Protein AF-F8FPX4-F1 (afdb_monomer)

Foldseek 3Di:
DLVVVLVVLVVVLVCLVVVPPDDPVCNVVSNVVSVVVNVVSCVVPVVVCVDPPCPVVVVVVVVVVVVVVVVVCCVPPNPPD

Sequence (81 aa):
MSYLISIILTMIAFAVVLYGGLDRSFIIFFIVGIGVVQVIFQLAYWMHMKDRGHMFPIVGLAFGTFVALSAVAAAVYWVWW

Nearest PDB structures (foldseek):
  7xmd-assembly1_D  TM=8.972E-01  e=9.562E-02  Escherichia coli
  6dma-assembly1_B  TM=8.860E-01  e=7.124E+00  synthetic construct

Radius of gyration: 16.47 Å; Cα contacts (8 Å, |Δi|>4): 25; chains: 1; bounding box: 33×37×36 Å

Mean predicted aligned error: 4.25 Å

Organism: Paenibacillus mucilaginosus (strain KNP414) (NCBI:txid1036673)

Structure (mmCIF, N/CA/C/O backbone):
data_AF-F8FPX4-F1
#
_entry.id   AF-F8FPX4-F1
#
loop_
_atom_site.group_PDB
_atom_site.id
_atom_site.type_symbol
_atom_site.label_atom_id
_atom_site.label_alt_id
_atom_site.label_comp_id
_atom_site.label_asym_id
_atom_site.label_entity_id
_atom_site.label_seq_id
_atom_site.pdbx_PDB_ins_code
_atom_site.Cartn_x
_atom_site.Cartn_y
_atom_site.Cartn_z
_atom_site.occupancy
_at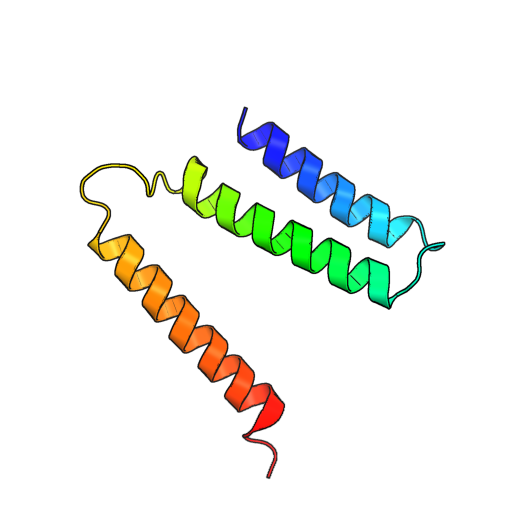om_site.B_iso_or_equiv
_atom_site.auth_seq_id
_atom_site.auth_comp_id
_atom_site.auth_asym_id
_atom_site.auth_atom_id
_atom_site.pdbx_PDB_model_num
ATOM 1 N N . MET A 1 1 ? 13.655 14.748 -3.316 1.00 77.25 1 MET A N 1
ATOM 2 C CA . MET A 1 1 ? 12.284 15.317 -3.269 1.00 77.25 1 MET A CA 1
ATOM 3 C C . MET A 1 1 ? 11.229 14.252 -2.990 1.00 77.25 1 MET A C 1
ATOM 5 O O . MET A 1 1 ? 10.396 14.494 -2.130 1.00 77.25 1 MET A O 1
ATOM 9 N N . SER A 1 2 ? 11.284 13.076 -3.629 1.00 80.81 2 SER A N 1
ATOM 10 C CA . SER A 1 2 ? 10.370 11.944 -3.368 1.00 80.81 2 SER A CA 1
ATOM 11 C C . SER A 1 2 ? 10.224 11.590 -1.881 1.00 80.81 2 SER A C 1
ATOM 13 O O . SER A 1 2 ? 9.107 11.471 -1.394 1.00 80.81 2 SER A O 1
ATOM 15 N N . TYR A 1 3 ? 11.334 11.527 -1.140 1.00 88.31 3 TYR A N 1
ATOM 16 C CA . TYR A 1 3 ? 11.335 11.265 0.307 1.00 88.31 3 TYR A CA 1
ATOM 17 C C . TYR A 1 3 ? 10.494 12.256 1.127 1.00 88.31 3 TYR A C 1
ATOM 19 O O . TYR A 1 3 ? 9.725 11.852 1.995 1.00 88.31 3 TYR A O 1
ATOM 27 N N . LEU A 1 4 ? 10.594 13.552 0.817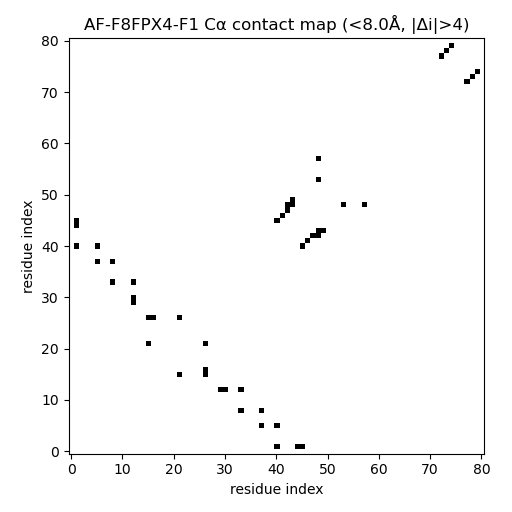 1.00 93.25 4 LEU A N 1
ATOM 28 C CA . LEU A 1 4 ? 9.842 14.592 1.519 1.00 93.25 4 LEU A CA 1
ATOM 29 C C . LEU A 1 4 ? 8.335 14.456 1.263 1.00 93.25 4 LEU A C 1
ATOM 31 O O . LEU A 1 4 ? 7.542 14.602 2.187 1.00 93.25 4 LEU A O 1
ATOM 35 N N . ILE A 1 5 ? 7.946 14.124 0.027 1.00 91.75 5 ILE A N 1
ATOM 36 C CA . ILE A 1 5 ? 6.540 13.915 -0.349 1.00 91.75 5 ILE A CA 1
ATOM 37 C C . ILE A 1 5 ? 5.953 12.734 0.429 1.00 91.75 5 ILE A C 1
ATOM 39 O O . ILE A 1 5 ? 4.893 12.875 1.036 1.00 91.75 5 ILE A O 1
ATOM 43 N N . SER A 1 6 ? 6.661 11.601 0.476 1.00 93.00 6 SER A N 1
ATOM 44 C CA . SER A 1 6 ? 6.212 10.422 1.224 1.00 93.00 6 SER A CA 1
ATOM 45 C C . SER A 1 6 ? 6.040 10.715 2.715 1.00 93.00 6 SER A C 1
ATOM 47 O O . SER A 1 6 ? 5.041 10.300 3.296 1.00 93.00 6 SER A O 1
ATOM 49 N N . ILE A 1 7 ? 6.958 11.469 3.330 1.00 95.50 7 ILE A N 1
ATOM 50 C CA . ILE A 1 7 ? 6.832 11.867 4.740 1.00 95.50 7 ILE A CA 1
ATOM 51 C C . ILE A 1 7 ? 5.624 12.770 4.963 1.00 95.50 7 ILE A C 1
ATOM 53 O O . ILE A 1 7 ? 4.835 12.501 5.865 1.00 95.50 7 ILE A O 1
ATOM 57 N N . ILE A 1 8 ? 5.452 13.811 4.146 1.00 96.31 8 ILE A N 1
ATOM 58 C CA . ILE A 1 8 ? 4.345 14.762 4.304 1.00 96.31 8 ILE A CA 1
ATOM 59 C C . ILE A 1 8 ? 3.000 14.042 4.180 1.00 96.31 8 ILE A C 1
ATOM 61 O O . ILE A 1 8 ? 2.127 14.224 5.025 1.00 96.31 8 ILE A O 1
ATOM 65 N N . LEU A 1 9 ? 2.842 13.183 3.171 1.00 94.81 9 LEU A N 1
ATOM 66 C CA . LEU A 1 9 ? 1.620 12.403 2.976 1.00 94.81 9 LEU A CA 1
ATOM 67 C C . LEU A 1 9 ? 1.318 11.499 4.184 1.00 94.81 9 LEU A C 1
ATOM 69 O O . LEU A 1 9 ? 0.171 11.418 4.622 1.00 94.81 9 LEU A O 1
ATOM 73 N N . THR A 1 10 ? 2.339 10.868 4.767 1.00 96.81 10 THR A N 1
ATOM 74 C CA . THR A 1 10 ? 2.187 10.049 5.981 1.00 96.81 10 THR A CA 1
ATOM 75 C C . THR A 1 10 ? 1.821 10.895 7.201 1.00 96.81 10 THR A C 1
ATOM 77 O O . THR A 1 10 ? 0.936 10.520 7.969 1.00 96.81 10 THR A O 1
ATOM 80 N N . MET A 1 11 ? 2.446 12.063 7.371 1.00 97.56 11 MET A N 1
ATOM 81 C CA . MET A 1 11 ? 2.115 12.987 8.460 1.00 97.56 11 MET A CA 1
ATOM 82 C C . MET A 1 11 ? 0.668 13.480 8.366 1.00 97.56 11 MET A C 1
ATOM 84 O O . MET A 1 11 ? -0.014 13.546 9.385 1.00 97.56 11 MET A O 1
ATOM 88 N N . ILE A 1 12 ? 0.178 13.773 7.157 1.00 96.38 12 ILE A N 1
ATOM 89 C CA . ILE A 1 12 ? -1.217 14.176 6.927 1.00 96.38 12 ILE A CA 1
ATOM 90 C C . ILE A 1 12 ? -2.179 13.040 7.292 1.00 96.38 12 ILE A C 1
ATOM 92 O O . ILE A 1 12 ? -3.184 13.290 7.958 1.00 96.38 12 ILE A O 1
ATOM 96 N N . ALA A 1 13 ? -1.870 11.793 6.918 1.00 96.69 13 ALA A N 1
ATOM 97 C CA . ALA A 1 13 ? -2.691 10.644 7.296 1.00 96.69 13 ALA A CA 1
ATOM 98 C C . ALA A 1 13 ? -2.808 10.502 8.824 1.00 96.69 13 ALA A C 1
ATOM 100 O O . ALA A 1 13 ? -3.915 10.342 9.339 1.00 96.69 13 ALA A O 1
ATOM 101 N N . PHE A 1 14 ? -1.699 10.634 9.562 1.00 97.12 14 PHE A N 1
ATOM 102 C CA . PHE A 1 14 ? -1.738 10.603 11.026 1.00 97.12 14 PHE A CA 1
ATOM 103 C C . PHE A 1 14 ? -2.486 11.796 11.624 1.00 97.12 14 PHE A C 1
ATOM 105 O O . PHE A 1 14 ? -3.294 11.608 12.532 1.00 97.12 14 PHE A O 1
ATOM 112 N N . ALA A 1 15 ? -2.274 13.006 11.105 1.00 96.94 15 ALA A N 1
ATOM 113 C CA . ALA A 1 15 ? -2.958 14.203 11.586 1.00 96.94 15 ALA A CA 1
ATOM 114 C C . ALA A 1 15 ? -4.488 14.085 11.466 1.00 96.94 15 ALA A C 1
ATOM 116 O O . ALA A 1 15 ? -5.203 14.435 12.404 1.00 96.94 15 ALA A O 1
ATOM 117 N N . VAL A 1 16 ? -4.992 13.534 10.354 1.00 96.06 16 VAL A N 1
ATOM 118 C CA . VAL A 1 16 ? -6.43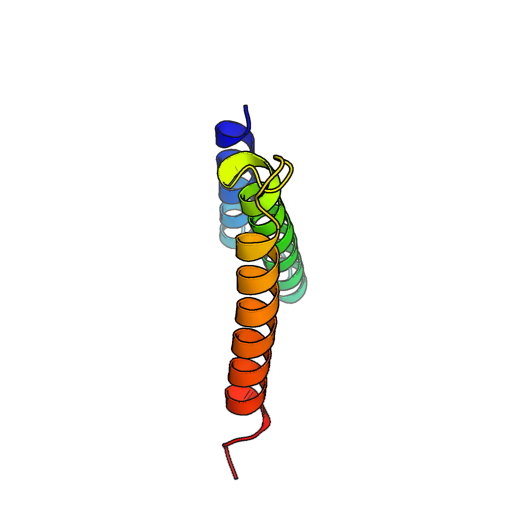6 13.326 10.141 1.00 96.06 16 VAL A CA 1
ATOM 119 C C . VAL A 1 16 ? -7.029 12.331 11.136 1.00 96.06 16 VAL A C 1
ATOM 121 O O . VAL A 1 16 ? -8.122 12.564 11.646 1.00 96.06 16 VAL A O 1
ATOM 124 N N . VAL A 1 17 ? -6.308 11.255 11.457 1.00 95.31 17 VAL A N 1
ATOM 125 C CA . VAL A 1 17 ? -6.761 10.273 12.455 1.00 95.31 17 VAL A CA 1
ATOM 126 C C . VAL A 1 17 ? -6.732 10.862 13.871 1.00 95.31 17 VAL A C 1
ATOM 128 O O . VAL A 1 17 ? -7.632 10.592 14.662 1.00 95.31 17 VAL A O 1
ATOM 131 N N . LEU A 1 18 ? -5.735 11.695 14.190 1.00 96.38 18 LEU A N 1
ATOM 132 C CA . LEU A 1 18 ? -5.570 12.304 15.516 1.00 96.38 18 LEU A CA 1
ATOM 133 C C . LEU A 1 18 ? -6.533 13.467 15.796 1.00 96.38 18 LEU A C 1
ATOM 135 O O . LEU A 1 18 ? -6.816 13.739 16.959 1.00 96.38 18 LEU A O 1
ATOM 139 N N . TYR A 1 19 ? -7.039 14.153 14.766 1.00 94.31 19 TYR A N 1
ATOM 140 C CA . TYR A 1 19 ? -7.911 15.321 14.934 1.00 94.31 19 TYR A CA 1
ATOM 141 C C . TYR A 1 19 ? -9.215 15.008 15.692 1.00 94.31 19 TYR A C 1
ATOM 143 O O . TYR A 1 19 ? -9.739 15.868 16.394 1.00 94.31 19 TYR A O 1
ATOM 151 N N . GLY A 1 20 ? -9.754 13.791 15.557 1.00 88.81 20 GLY A N 1
ATOM 152 C CA . GLY A 1 20 ? -10.909 13.304 16.327 1.00 88.81 20 GLY A CA 1
ATOM 153 C C . GLY A 1 20 ? -12.271 13.947 16.011 1.00 88.81 20 GLY A C 1
ATOM 154 O O . GLY A 1 20 ? -13.294 13.381 16.377 1.00 88.81 20 GLY A O 1
ATOM 155 N N . GLY A 1 21 ? -12.313 15.087 15.314 1.00 93.25 21 GLY A N 1
ATOM 156 C CA . GLY A 1 21 ? -13.548 15.800 14.951 1.00 93.25 21 GLY A CA 1
ATOM 157 C C . GLY A 1 21 ? -14.116 15.487 13.560 1.00 93.25 21 GLY A C 1
ATOM 158 O O . GLY A 1 21 ? -15.019 16.185 13.109 1.00 93.25 21 GLY A O 1
ATOM 159 N N . LEU A 1 22 ? -13.573 14.495 12.850 1.00 94.19 22 LEU A N 1
ATOM 160 C CA . LEU A 1 22 ? -14.019 14.112 11.505 1.00 94.19 22 LEU A CA 1
ATOM 161 C C . LEU A 1 22 ? -14.872 12.841 11.547 1.00 94.19 22 LEU A C 1
ATOM 163 O O . LEU A 1 22 ? -14.663 11.972 12.392 1.00 94.19 22 LEU A O 1
ATOM 167 N N . ASP A 1 23 ? -15.805 12.718 10.600 1.00 96.25 23 ASP A N 1
ATOM 168 C CA . ASP A 1 23 ? -16.616 11.508 10.459 1.00 96.25 23 ASP A CA 1
ATOM 169 C C . ASP A 1 23 ? -15.741 10.274 10.184 1.00 96.25 23 ASP A C 1
ATOM 171 O O . ASP A 1 23 ? -14.781 10.320 9.406 1.00 96.25 23 ASP A O 1
ATOM 175 N N . ARG A 1 24 ? -16.100 9.138 10.790 1.00 95.25 24 ARG A N 1
ATOM 176 C CA . ARG A 1 24 ? -15.331 7.892 10.672 1.00 95.25 24 ARG A CA 1
ATOM 177 C C . ARG A 1 24 ? -15.234 7.408 9.226 1.00 95.25 24 ARG A C 1
ATOM 179 O O . ARG A 1 24 ? -14.181 6.917 8.822 1.00 95.25 24 ARG A O 1
ATOM 186 N N . SER A 1 25 ? -16.307 7.540 8.452 1.00 96.31 25 SER A N 1
ATOM 187 C CA . SER A 1 25 ? -16.332 7.114 7.051 1.00 96.31 25 SER A CA 1
ATOM 188 C C . SER A 1 25 ? -15.402 7.992 6.225 1.00 96.31 25 SER A C 1
ATOM 190 O O . SER A 1 25 ? -14.602 7.468 5.451 1.00 96.31 25 SER A O 1
ATOM 192 N N . PHE A 1 26 ? -15.433 9.312 6.453 1.00 96.31 26 PHE A N 1
ATOM 193 C CA . PHE A 1 26 ? -14.491 10.242 5.829 1.00 96.31 26 PHE A CA 1
ATOM 194 C C . PHE A 1 26 ? -13.040 9.859 6.134 1.00 96.31 26 PHE A C 1
ATOM 196 O O . PHE A 1 26 ? -12.242 9.745 5.205 1.00 96.31 26 PHE A O 1
ATOM 203 N N . ILE A 1 27 ? -12.706 9.604 7.406 1.00 97.38 27 ILE A N 1
ATOM 204 C CA . ILE A 1 27 ? -11.347 9.213 7.810 1.00 97.38 27 ILE A CA 1
ATOM 205 C C . ILE A 1 27 ? -10.907 7.956 7.055 1.00 97.38 27 ILE A C 1
ATOM 207 O O . ILE A 1 27 ? -9.822 7.952 6.481 1.00 97.38 27 ILE A O 1
ATOM 211 N N . ILE A 1 28 ? -11.746 6.914 7.011 1.00 96.94 28 ILE A N 1
ATOM 212 C CA . ILE A 1 28 ? -11.423 5.650 6.330 1.00 96.94 28 ILE A CA 1
ATOM 213 C C . ILE A 1 28 ? -11.173 5.881 4.835 1.00 96.94 28 ILE A C 1
ATOM 215 O O . ILE A 1 28 ? -10.129 5.471 4.326 1.00 96.94 28 ILE A O 1
ATOM 219 N N . PHE A 1 29 ? -12.080 6.563 4.129 1.00 97.44 29 PHE A N 1
ATOM 220 C CA . PHE A 1 29 ? -11.894 6.841 2.702 1.00 97.44 29 PHE A CA 1
ATOM 221 C C . PHE A 1 29 ? -10.645 7.686 2.440 1.00 97.44 29 PHE A C 1
ATOM 223 O O . PHE A 1 29 ? -9.898 7.410 1.500 1.00 97.44 29 PHE A O 1
ATOM 230 N N . PHE A 1 30 ? -10.386 8.677 3.291 1.00 96.88 30 PHE A N 1
ATOM 231 C CA . PHE A 1 30 ? -9.241 9.565 3.160 1.00 96.88 30 PHE A CA 1
ATOM 232 C C . PHE A 1 30 ? -7.908 8.828 3.344 1.00 96.88 30 PHE A C 1
ATOM 234 O O . PHE A 1 30 ? -7.034 8.926 2.480 1.00 96.88 30 PHE A O 1
ATOM 241 N N . ILE A 1 31 ? -7.745 8.051 4.423 1.00 97.19 31 ILE A N 1
ATOM 242 C CA . ILE A 1 31 ? -6.484 7.335 4.681 1.00 97.19 31 ILE A CA 1
ATOM 243 C C . ILE A 1 31 ? -6.246 6.209 3.671 1.00 97.19 31 ILE A C 1
ATOM 245 O O . ILE A 1 31 ? -5.103 5.992 3.275 1.00 97.19 31 ILE A O 1
ATOM 249 N N . VAL A 1 32 ? -7.302 5.529 3.204 1.00 96.81 32 VAL A N 1
ATOM 250 C CA . VAL A 1 32 ? -7.187 4.519 2.140 1.00 96.81 32 VAL A CA 1
ATOM 251 C C . VAL A 1 32 ? -6.781 5.187 0.827 1.00 96.81 32 VAL A C 1
ATOM 253 O O . VAL A 1 32 ? -5.866 4.706 0.161 1.00 96.81 32 VAL A O 1
ATOM 256 N N . GLY A 1 33 ? -7.384 6.330 0.485 1.00 97.31 33 GLY A N 1
ATOM 257 C CA . GLY A 1 33 ? -7.004 7.124 -0.684 1.00 97.31 33 GLY A CA 1
ATOM 258 C C . GLY A 1 33 ? -5.539 7.572 -0.643 1.00 97.31 33 GLY A C 1
ATOM 259 O O . GLY A 1 33 ? -4.804 7.352 -1.607 1.00 97.31 33 GLY A O 1
ATOM 260 N N . ILE A 1 34 ? -5.077 8.120 0.489 1.00 97.19 34 ILE A N 1
ATOM 261 C CA . ILE A 1 34 ? -3.655 8.455 0.684 1.00 97.19 34 ILE A CA 1
ATOM 262 C C . ILE A 1 34 ? -2.775 7.205 0.587 1.00 97.19 34 ILE A C 1
ATOM 264 O O . ILE A 1 34 ? -1.716 7.262 -0.034 1.00 97.19 34 ILE A O 1
ATOM 268 N N . GLY A 1 35 ? -3.203 6.073 1.148 1.00 96.88 35 GLY A N 1
ATOM 269 C CA . GLY A 1 35 ? -2.486 4.801 1.055 1.00 96.88 35 GLY A CA 1
ATOM 270 C C . GLY A 1 35 ? -2.270 4.349 -0.391 1.00 96.88 35 GLY A C 1
ATOM 271 O O . GLY A 1 35 ? -1.161 3.961 -0.754 1.00 96.88 35 GLY A O 1
ATOM 272 N N . VAL A 1 36 ? -3.284 4.479 -1.251 1.00 96.25 36 VAL A N 1
ATOM 273 C CA . VAL A 1 36 ? -3.154 4.183 -2.688 1.00 96.25 36 VAL A CA 1
ATOM 274 C C . VAL A 1 36 ? -2.147 5.121 -3.355 1.00 96.25 36 VAL A C 1
ATOM 276 O O . VAL A 1 36 ? -1.267 4.657 -4.082 1.00 96.25 36 VAL A O 1
ATOM 279 N N . VAL A 1 37 ? -2.216 6.428 -3.075 1.00 95.75 37 VAL A N 1
ATOM 280 C CA . VAL A 1 37 ? -1.243 7.404 -3.598 1.00 95.75 37 VAL A CA 1
ATOM 281 C C . VAL A 1 37 ? 0.179 7.061 -3.145 1.00 95.75 37 VAL A C 1
ATOM 283 O O . VAL A 1 37 ? 1.102 7.123 -3.956 1.00 95.75 37 VAL A O 1
ATOM 286 N N . GLN A 1 38 ? 0.361 6.642 -1.891 1.00 96.50 38 GLN A N 1
ATOM 287 C CA . GLN A 1 38 ? 1.656 6.216 -1.354 1.00 96.50 38 GLN A CA 1
ATOM 288 C C . GLN A 1 38 ? 2.201 4.981 -2.072 1.00 96.50 38 GLN A C 1
ATOM 290 O O . GLN A 1 38 ? 3.367 4.978 -2.462 1.00 96.50 38 GLN A O 1
ATOM 295 N N . VAL A 1 39 ? 1.369 3.961 -2.307 1.00 94.50 39 VAL A N 1
ATOM 296 C CA . VAL A 1 39 ? 1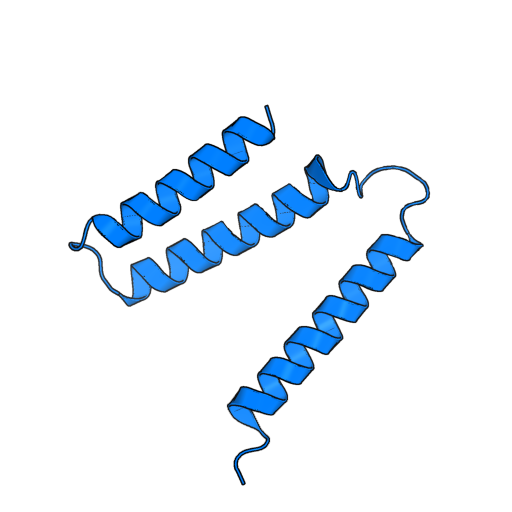.772 2.773 -3.076 1.00 94.50 39 VAL A CA 1
ATOM 297 C C . VAL A 1 39 ? 2.217 3.178 -4.480 1.00 94.50 39 VAL A C 1
ATOM 299 O O . VAL A 1 39 ? 3.288 2.770 -4.919 1.00 94.50 39 VAL A O 1
ATOM 302 N N . ILE A 1 40 ? 1.468 4.044 -5.168 1.00 92.31 40 ILE A N 1
ATOM 303 C CA . ILE A 1 40 ? 1.864 4.532 -6.498 1.00 92.31 40 ILE A CA 1
ATOM 304 C C . ILE A 1 40 ? 3.200 5.281 -6.429 1.00 92.31 40 ILE A C 1
ATOM 306 O O . ILE A 1 40 ? 4.073 5.039 -7.260 1.00 92.31 40 ILE A O 1
ATOM 310 N N . PHE A 1 41 ? 3.397 6.152 -5.436 1.00 92.88 41 PHE A N 1
ATOM 311 C CA . PHE A 1 41 ? 4.655 6.883 -5.258 1.00 92.88 41 PHE A CA 1
ATOM 312 C C . PHE A 1 41 ? 5.839 5.942 -5.004 1.00 92.88 41 PHE A C 1
ATOM 314 O O . PH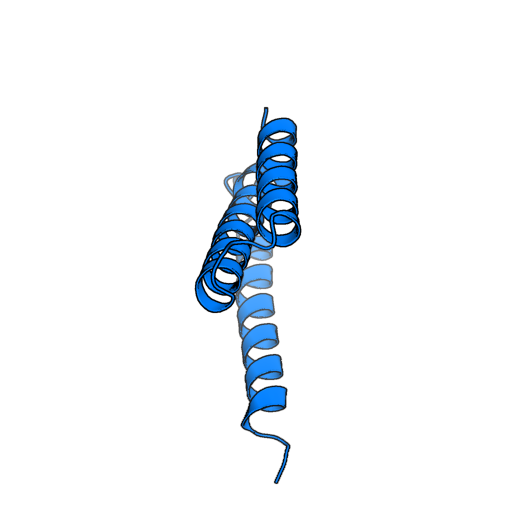E A 1 41 ? 6.923 6.144 -5.558 1.00 92.88 41 PHE A O 1
ATOM 321 N N . GLN A 1 42 ? 5.621 4.893 -4.210 1.00 93.19 42 GLN A N 1
ATOM 322 C CA . GLN A 1 42 ? 6.603 3.849 -3.941 1.00 93.19 42 GLN A CA 1
ATOM 323 C C . GLN A 1 42 ? 7.012 3.134 -5.232 1.00 93.19 42 GLN A C 1
ATOM 325 O O . GLN A 1 42 ? 8.197 3.029 -5.550 1.00 93.19 42 GLN A O 1
ATOM 330 N N . LEU A 1 43 ? 6.035 2.699 -6.020 1.00 91.88 43 LEU A N 1
ATOM 331 C CA . LEU A 1 43 ? 6.278 1.987 -7.271 1.00 91.88 43 LEU A CA 1
ATOM 332 C C . LEU A 1 43 ? 6.930 2.889 -8.337 1.00 91.88 43 LEU A C 1
ATOM 334 O O . LEU A 1 43 ? 7.885 2.488 -9.003 1.00 91.88 43 LEU A O 1
ATOM 338 N N . ALA A 1 44 ? 6.460 4.131 -8.473 1.00 88.19 44 ALA A N 1
ATOM 339 C CA . ALA A 1 44 ? 6.909 5.054 -9.513 1.00 88.19 44 ALA A CA 1
ATOM 340 C C . ALA A 1 44 ? 8.299 5.654 -9.247 1.00 88.19 44 ALA A C 1
ATOM 342 O O . ALA A 1 44 ? 9.096 5.763 -10.179 1.00 88.19 44 ALA A O 1
ATOM 343 N N . TYR A 1 45 ? 8.591 6.056 -8.003 1.00 89.12 45 TYR A N 1
ATOM 344 C CA . TYR A 1 45 ? 9.808 6.809 -7.677 1.00 89.12 45 TYR A CA 1
ATOM 345 C C . TYR A 1 45 ? 10.852 6.005 -6.910 1.00 89.12 45 TYR A 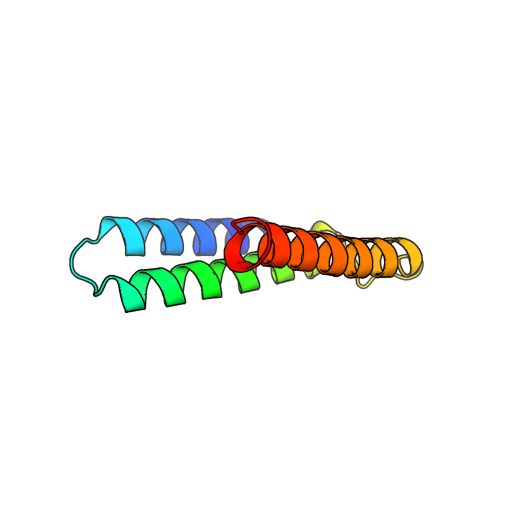C 1
ATOM 347 O O . TYR A 1 45 ? 12.039 6.225 -7.121 1.00 89.12 45 TYR A O 1
ATOM 355 N N . TRP A 1 46 ? 10.450 5.094 -6.022 1.00 88.31 46 TRP A N 1
ATOM 356 C CA . TRP A 1 46 ? 11.414 4.326 -5.227 1.00 88.31 46 TRP A CA 1
ATOM 357 C C . TRP A 1 46 ? 11.863 3.062 -5.947 1.00 88.31 46 TRP A C 1
ATOM 359 O O . TRP A 1 46 ? 13.051 2.744 -5.968 1.00 88.31 46 TRP A O 1
ATOM 369 N N . MET A 1 47 ? 10.927 2.366 -6.590 1.00 90.31 47 MET A N 1
ATOM 370 C CA . MET A 1 47 ? 11.227 1.143 -7.335 1.00 90.31 47 MET A CA 1
ATOM 371 C C . MET A 1 47 ? 11.673 1.395 -8.775 1.00 90.31 47 MET A C 1
ATOM 373 O O . MET A 1 47 ? 11.960 0.435 -9.481 1.00 90.31 47 MET A O 1
ATOM 377 N N . HIS A 1 48 ? 11.731 2.659 -9.209 1.00 86.81 48 HIS A N 1
ATOM 378 C CA . HIS A 1 48 ? 12.187 3.051 -10.545 1.00 86.81 48 HIS A CA 1
ATOM 379 C C . HIS A 1 48 ? 11.528 2.230 -11.674 1.00 86.81 48 HIS A C 1
ATOM 381 O O . HIS A 1 48 ? 12.125 1.981 -12.718 1.00 86.81 48 HIS A O 1
ATOM 387 N N . MET A 1 49 ? 10.259 1.824 -11.499 1.00 83.06 49 MET A N 1
ATOM 388 C CA . MET A 1 49 ? 9.565 0.903 -12.418 1.00 83.06 49 MET A CA 1
ATOM 389 C C . MET A 1 49 ? 9.429 1.434 -13.852 1.00 83.06 49 MET A C 1
ATOM 391 O O . MET A 1 49 ? 9.110 0.677 -14.762 1.00 83.06 49 MET A O 1
ATOM 395 N N . LYS A 1 50 ? 9.663 2.730 -14.072 1.00 75.06 50 LYS A N 1
ATOM 396 C CA . LYS A 1 50 ? 9.655 3.350 -15.401 1.00 75.06 50 LYS A CA 1
ATOM 397 C C . LYS A 1 50 ? 10.891 2.988 -16.239 1.00 75.06 50 LYS A C 1
ATOM 399 O O . LYS A 1 50 ? 10.877 3.174 -17.456 1.00 75.06 50 LYS A O 1
ATOM 404 N N . ASP A 1 51 ? 11.956 2.498 -15.612 1.00 83.88 51 ASP A N 1
ATOM 405 C CA . ASP A 1 51 ? 13.219 2.238 -16.292 1.00 83.88 51 ASP A CA 1
ATOM 406 C C . ASP A 1 51 ? 13.147 0.969 -17.157 1.00 83.88 51 ASP A C 1
ATOM 408 O O . ASP A 1 51 ? 12.420 0.010 -16.875 1.00 83.88 51 ASP A O 1
ATOM 412 N N . ARG A 1 52 ? 13.914 0.943 -18.250 1.00 76.81 52 ARG A N 1
ATOM 413 C CA . ARG A 1 52 ? 13.906 -0.171 -19.215 1.00 76.81 52 ARG A CA 1
ATOM 414 C C . ARG A 1 52 ? 14.434 -1.449 -18.551 1.00 76.81 52 ARG A C 1
ATOM 416 O O . ARG A 1 52 ? 15.413 -1.405 -17.821 1.00 76.81 52 ARG A O 1
ATOM 423 N N . GLY A 1 53 ? 13.800 -2.589 -18.836 1.00 84.81 53 GLY A N 1
ATOM 424 C CA . GLY A 1 53 ? 14.187 -3.898 -18.281 1.00 84.81 53 GLY A CA 1
ATOM 425 C C . GLY A 1 53 ? 13.378 -4.358 -17.062 1.00 84.81 53 GLY A C 1
ATOM 426 O O . GLY A 1 53 ? 13.480 -5.517 -16.678 1.00 84.81 53 GLY A O 1
ATOM 427 N N . HIS A 1 54 ? 12.494 -3.519 -16.513 1.00 85.75 54 HIS A N 1
ATOM 428 C CA . HIS A 1 54 ? 11.689 -3.862 -15.331 1.00 85.75 54 HIS A CA 1
ATOM 429 C C . HIS A 1 54 ? 10.377 -4.601 -15.639 1.00 85.75 54 HIS A C 1
ATOM 431 O O . HIS A 1 54 ? 9.573 -4.822 -14.738 1.00 85.75 54 HIS A O 1
ATOM 437 N N . MET A 1 55 ? 10.155 -5.040 -16.883 1.00 87.00 55 MET A N 1
ATOM 438 C CA . MET A 1 55 ? 8.909 -5.715 -17.280 1.00 87.00 55 MET A CA 1
ATOM 439 C C . MET A 1 55 ? 8.609 -6.961 -16.444 1.00 87.00 55 MET A C 1
ATOM 441 O O . MET A 1 55 ? 7.478 -7.143 -16.007 1.00 87.00 55 MET A O 1
ATOM 445 N N . PHE A 1 56 ? 9.613 -7.801 -16.182 1.00 90.88 56 PHE A N 1
ATOM 446 C CA . PHE A 1 56 ? 9.413 -9.019 -15.398 1.00 90.88 56 PHE A CA 1
ATOM 447 C C . PHE A 1 56 ? 9.049 -8.723 -13.924 1.00 90.88 56 PHE A C 1
ATOM 449 O O . PHE A 1 56 ? 8.028 -9.236 -13.464 1.00 90.88 56 PHE A O 1
ATOM 456 N N . PRO A 1 57 ? 9.768 -7.834 -13.201 1.00 91.50 57 PRO A N 1
ATOM 457 C CA . PRO A 1 57 ? 9.341 -7.352 -11.884 1.00 91.50 57 PRO A CA 1
ATOM 458 C C . PRO A 1 57 ? 7.932 -6.749 -11.849 1.00 91.50 57 PRO A C 1
ATOM 460 O O . PRO A 1 57 ? 7.171 -7.042 -10.931 1.00 91.50 57 PRO A O 1
ATOM 463 N N . ILE A 1 58 ? 7.563 -5.932 -12.843 1.00 91.31 58 ILE A N 1
ATOM 464 C CA . ILE A 1 58 ? 6.241 -5.288 -12.909 1.00 91.31 58 ILE A CA 1
ATOM 465 C C . ILE A 1 58 ? 5.137 -6.340 -13.031 1.00 91.31 58 ILE A C 1
ATOM 467 O O . ILE A 1 58 ? 4.147 -6.284 -12.302 1.00 91.31 58 ILE A O 1
ATOM 471 N N . VAL A 1 59 ? 5.315 -7.315 -13.928 1.00 93.75 59 VAL A N 1
ATOM 472 C CA . VAL A 1 59 ? 4.355 -8.410 -14.119 1.00 93.75 59 VAL A CA 1
ATOM 473 C C . VAL A 1 59 ? 4.247 -9.258 -12.852 1.00 93.75 59 VAL A C 1
ATOM 475 O O . VAL A 1 59 ? 3.137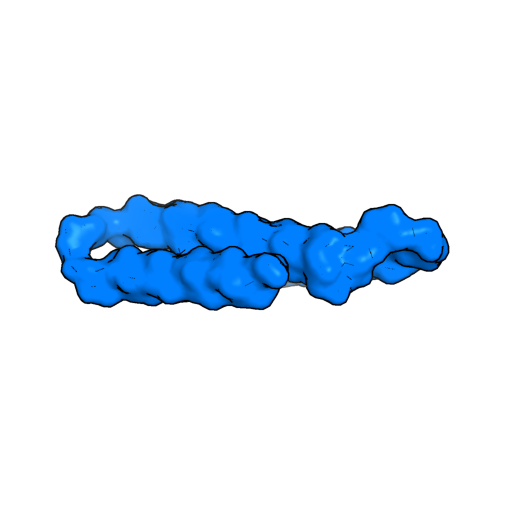 -9.565 -12.423 1.00 93.75 59 VAL A O 1
ATOM 478 N N . GLY A 1 60 ? 5.376 -9.582 -12.216 1.00 95.00 60 GLY A N 1
ATOM 479 C CA . GLY A 1 60 ? 5.395 -10.316 -10.950 1.00 95.00 60 GLY A CA 1
ATOM 480 C C . GLY A 1 60 ? 4.669 -9.575 -9.826 1.00 95.00 60 GLY A C 1
ATOM 481 O O . GLY A 1 60 ? 3.875 -10.181 -9.110 1.00 95.00 60 GLY A O 1
ATOM 482 N N . LEU A 1 61 ? 4.878 -8.260 -9.706 1.00 94.00 61 LEU A N 1
ATOM 483 C CA . LEU A 1 61 ? 4.196 -7.428 -8.717 1.00 94.00 61 LEU A CA 1
ATOM 484 C C . LEU A 1 61 ? 2.685 -7.374 -8.983 1.00 94.00 61 LEU A C 1
ATOM 486 O O . LEU A 1 61 ? 1.905 -7.616 -8.070 1.00 94.00 61 LEU A O 1
ATOM 490 N N . ALA A 1 62 ? 2.268 -7.131 -10.228 1.00 93.56 62 ALA A N 1
ATOM 491 C CA . ALA A 1 62 ? 0.854 -7.083 -10.597 1.00 93.56 62 ALA A CA 1
ATOM 492 C C . ALA A 1 62 ? 0.145 -8.425 -10.345 1.00 93.56 62 ALA A C 1
ATOM 494 O O . ALA A 1 62 ? -0.945 -8.454 -9.771 1.00 93.56 62 ALA A O 1
ATOM 495 N N . PHE A 1 63 ? 0.783 -9.538 -10.718 1.00 96.94 63 PHE A N 1
ATOM 496 C CA . PHE A 1 63 ? 0.260 -10.877 -10.460 1.00 96.94 63 PHE A CA 1
ATOM 497 C C . PHE A 1 63 ? 0.198 -11.180 -8.959 1.00 96.94 63 PHE A C 1
ATOM 499 O O . PHE A 1 63 ? -0.832 -11.632 -8.465 1.00 96.94 63 PHE A O 1
ATOM 506 N N . GLY A 1 64 ? 1.260 -10.865 -8.214 1.00 96.62 64 GLY A N 1
ATOM 507 C CA . GLY A 1 64 ? 1.296 -11.018 -6.762 1.00 96.62 64 GLY A CA 1
ATOM 508 C C . GLY A 1 64 ? 0.206 -10.205 -6.062 1.00 96.62 64 GLY A C 1
ATOM 509 O O . GLY A 1 64 ? -0.480 -10.731 -5.190 1.00 96.62 64 GLY A O 1
ATOM 510 N N . THR A 1 65 ? -0.020 -8.954 -6.478 1.00 95.75 65 THR A N 1
ATOM 511 C CA . THR A 1 65 ? -1.115 -8.116 -5.970 1.00 95.75 65 THR A CA 1
ATOM 512 C C . THR A 1 65 ? -2.479 -8.730 -6.275 1.00 95.75 65 THR A C 1
ATOM 514 O O . THR A 1 65 ? -3.318 -8.795 -5.380 1.00 95.75 65 THR A O 1
ATOM 517 N N . PHE A 1 66 ? -2.700 -9.221 -7.497 1.00 96.88 66 PHE A N 1
ATOM 518 C CA . PHE A 1 66 ? -3.948 -9.894 -7.861 1.00 96.88 66 PHE A CA 1
ATOM 519 C C . PHE A 1 66 ? -4.209 -11.122 -6.979 1.00 96.88 66 PHE A C 1
ATOM 521 O O . PHE A 1 66 ? -5.284 -11.243 -6.388 1.00 96.88 66 PHE A O 1
ATOM 528 N N . VAL A 1 67 ? -3.206 -11.990 -6.821 1.00 97.94 67 VAL A N 1
ATOM 529 C CA . VAL A 1 67 ? -3.305 -13.185 -5.975 1.00 97.94 67 VAL A CA 1
ATOM 530 C C . VAL A 1 67 ? -3.559 -12.795 -4.518 1.00 97.94 67 VAL A C 1
ATOM 532 O O . VAL A 1 67 ? -4.494 -13.314 -3.914 1.00 97.94 67 VAL A O 1
ATOM 535 N N . ALA A 1 68 ? -2.808 -11.840 -3.964 1.00 97.25 68 ALA A N 1
ATOM 536 C CA . ALA A 1 68 ? -2.973 -11.392 -2.582 1.00 97.25 68 ALA A CA 1
ATOM 537 C C . ALA A 1 68 ? -4.375 -10.822 -2.317 1.00 97.25 68 ALA A C 1
ATOM 539 O O . ALA A 1 68 ? -5.014 -11.202 -1.338 1.00 97.25 68 ALA A O 1
ATOM 540 N N . LEU A 1 69 ? -4.887 -9.961 -3.203 1.00 96.06 69 LEU A N 1
ATOM 541 C CA . LEU A 1 69 ? -6.233 -9.401 -3.068 1.00 96.06 69 LEU A CA 1
ATOM 542 C C . LEU A 1 69 ? -7.311 -10.480 -3.187 1.00 96.06 69 LEU A C 1
ATOM 544 O O . LEU A 1 69 ? -8.259 -10.474 -2.406 1.00 96.06 69 LEU A O 1
ATOM 548 N N . SER A 1 70 ? -7.153 -11.428 -4.115 1.00 96.31 70 SER A N 1
ATOM 549 C CA . SER A 1 70 ? -8.087 -12.549 -4.256 1.00 96.31 70 SER A CA 1
ATOM 550 C C . SER A 1 70 ? -8.090 -13.456 -3.021 1.00 96.31 70 SER A C 1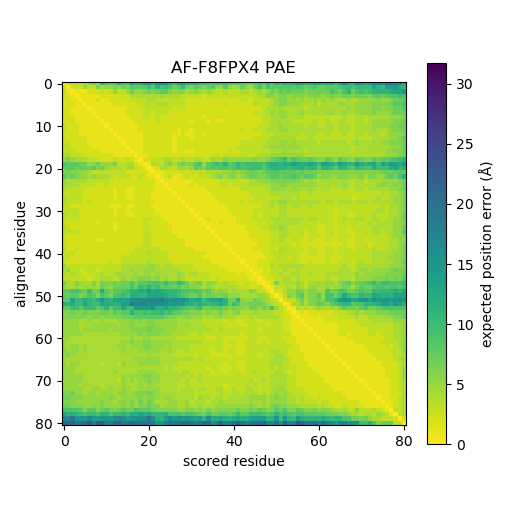
ATOM 552 O O . SER A 1 70 ? -9.157 -13.850 -2.559 1.00 96.31 70 SER A O 1
ATOM 554 N N . ALA A 1 71 ? -6.920 -13.714 -2.429 1.00 96.69 71 ALA A N 1
ATOM 555 C CA . ALA A 1 71 ? -6.787 -14.500 -1.210 1.00 96.69 71 ALA A CA 1
ATOM 556 C C . ALA A 1 71 ? -7.418 -13.786 -0.008 1.00 96.69 71 ALA A C 1
ATOM 558 O O . ALA A 1 71 ? -8.162 -14.409 0.743 1.00 96.69 71 ALA A O 1
ATOM 559 N N . VAL A 1 72 ? -7.187 -12.475 0.147 1.00 96.19 72 VAL A N 1
ATOM 560 C CA . VAL A 1 72 ? -7.835 -11.667 1.193 1.00 96.19 72 VAL A CA 1
ATOM 561 C C . VAL A 1 72 ? -9.351 -11.641 0.998 1.00 96.19 72 VAL A C 1
ATOM 563 O O . VAL A 1 72 ? -10.082 -11.820 1.965 1.00 96.19 72 VAL A O 1
ATOM 566 N N . ALA A 1 73 ? -9.845 -11.476 -0.230 1.00 95.75 73 ALA A N 1
ATOM 567 C CA . ALA A 1 73 ? -11.280 -11.489 -0.507 1.00 95.75 73 ALA A CA 1
ATOM 568 C C . ALA A 1 73 ? -11.912 -12.859 -0.212 1.00 95.75 73 ALA A C 1
ATOM 570 O O . ALA A 1 73 ? -12.960 -12.920 0.428 1.00 95.75 73 ALA A O 1
ATOM 571 N N . ALA A 1 74 ? -11.264 -13.954 -0.617 1.00 95.50 74 ALA A N 1
ATOM 572 C CA . ALA A 1 74 ? -11.719 -15.305 -0.306 1.00 95.50 74 ALA A CA 1
ATOM 573 C C . ALA A 1 74 ? -11.709 -15.567 1.206 1.00 95.50 74 ALA A C 1
ATOM 575 O O . ALA A 1 74 ? -12.670 -16.117 1.736 1.00 95.50 74 ALA A O 1
ATOM 576 N N . ALA A 1 75 ? -10.664 -15.121 1.906 1.00 95.06 75 ALA A N 1
ATOM 577 C CA . ALA A 1 75 ? -10.587 -15.220 3.353 1.00 95.06 75 ALA A CA 1
ATOM 578 C C . ALA A 1 75 ? -11.697 -14.411 4.025 1.00 95.06 75 ALA A C 1
ATOM 580 O O . ALA A 1 75 ? -12.329 -14.957 4.901 1.00 95.06 75 ALA A O 1
ATOM 581 N N . VAL A 1 76 ? -11.963 -13.162 3.612 1.00 94.94 76 VAL A N 1
ATOM 582 C CA . VAL A 1 76 ? -12.923 -12.240 4.259 1.00 94.94 76 VAL A CA 1
ATOM 583 C C . VAL A 1 76 ? -14.383 -12.506 3.911 1.00 94.94 76 VAL A C 1
ATOM 585 O O . VAL A 1 76 ? -15.246 -12.268 4.752 1.00 94.94 76 VAL A O 1
ATOM 588 N N . TYR A 1 77 ? -14.690 -13.018 2.724 1.00 95.00 77 TYR A N 1
ATOM 589 C CA . TYR A 1 77 ? -16.080 -13.179 2.276 1.00 95.00 77 TYR A CA 1
ATOM 590 C C . TYR A 1 77 ? -16.478 -14.612 1.986 1.00 95.00 77 TYR A C 1
ATOM 592 O O . TYR A 1 77 ? -17.673 -14.887 1.905 1.00 95.00 77 TYR A O 1
ATOM 600 N N . TRP A 1 78 ? -15.500 -15.496 1.780 1.00 91.75 78 TRP A N 1
ATOM 601 C CA . TRP A 1 78 ? -15.770 -16.844 1.329 1.00 91.75 78 TRP A CA 1
ATOM 602 C C . TRP A 1 78 ? -15.626 -17.820 2.522 1.00 91.75 78 TRP A C 1
ATOM 604 O O . TRP A 1 78 ? -16.637 -18.095 3.145 1.00 91.75 78 TRP 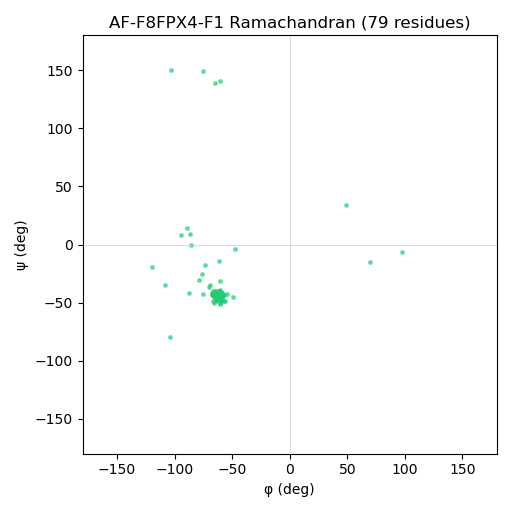A O 1
ATOM 614 N N . VAL A 1 79 ? -14.426 -18.232 2.937 1.00 90.69 79 VAL A N 1
ATOM 615 C CA . VAL A 1 79 ? -14.082 -19.416 3.786 1.00 90.69 79 VAL A CA 1
ATOM 616 C C . VAL A 1 79 ? -14.878 -19.681 5.103 1.00 90.69 79 VAL A C 1
ATOM 618 O O . VAL A 1 79 ? -14.664 -20.703 5.741 1.00 90.69 79 VAL A O 1
ATOM 621 N N . TRP A 1 80 ? -15.806 -18.827 5.530 1.00 82.69 80 TRP A N 1
ATOM 622 C CA . TRP A 1 80 ? -16.562 -18.915 6.791 1.00 82.69 80 TRP A CA 1
ATOM 623 C C . TRP A 1 80 ? -17.885 -19.706 6.755 1.00 82.69 80 TRP A C 1
ATOM 625 O O . TRP A 1 80 ? -18.684 -19.559 7.685 1.00 82.69 80 TRP A O 1
ATOM 635 N N . TRP A 1 81 ? -18.153 -20.493 5.712 1.00 63.00 81 TRP A N 1
ATOM 636 C CA . TRP A 1 81 ? -19.157 -21.571 5.795 1.00 63.00 81 TRP A CA 1
ATOM 637 C C . TRP A 1 81 ? -18.495 -22.885 6.214 1.00 63.00 81 TRP A C 1
ATOM 639 O O . TRP A 1 81 ? -19.255 -23.800 6.602 1.00 63.00 81 TRP A O 1
#

pLDDT: mean 92.62, std 6.1, range [63.0, 97.94]

Solvent-accessible surface area (backbone atoms only — not comparable to full-atom values): 4736 Å² total; per-residue (Å²): 111,70,69,60,53,56,50,51,55,50,51,50,47,51,50,62,66,68,65,69,83,66,58,69,68,57,51,52,54,50,46,52,52,51,47,52,53,48,52,50,49,43,45,56,67,72,62,46,56,83,46,92,86,37,63,63,62,52,52,51,50,54,52,49,50,52,52,51,53,50,50,50,47,39,60,76,72,50,76,85,121

Secondary structure (DSSP, 8-state):
-HHHHHHHHHHHHHHHHHT--S-HHHHHHHHHHHHHHHHHHIIIIIS-TTSTTTHHHHHHHHHHHHHHHHHHHIIIIIS--

InterPro domains:
  IPR005171 Cytochrome C oxidase subunit IV, prokaryotes [PF03626] (3-70)